Protein AF-A0A6L8A4B1-F1 (afdb_monomer)

Secondary structure (DSSP, 8-state):
----S--------TTT-TTT---HHHHHHTT-S----------PPPPP-

Solvent-accessible surface area (backbone atoms only — not comparable to full-atom values): 3674 Å² total; per-residue (Å²): 133,91,81,74,92,78,87,84,80,89,86,76,51,42,65,83,38,70,93,83,34,54,34,70,68,52,34,54,78,69,68,48,93,75,79,73,79,81,83,88,85,84,82,83,81,78,79,83,127

Radius of gyration: 16.73 Å; Cα contacts (8 Å, |Δi|>4): 23; chains: 1; bounding box: 33×34×39 Å

Foldseek 3Di:
DPPDPDDDD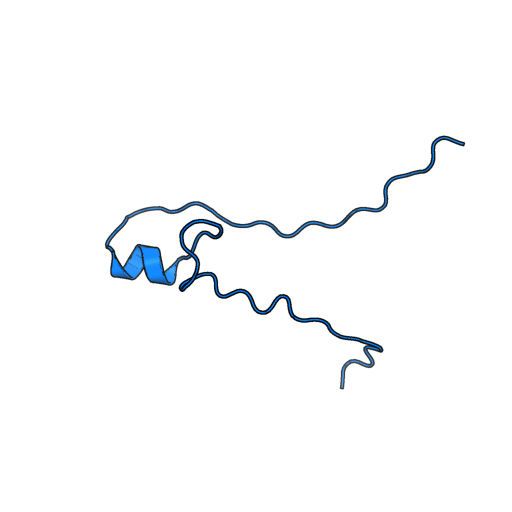PPDDQQVDVPPHKDPVNCVVVVHPDIDHDDDDDDDDDDPD

Mean predicted aligned error: 4.54 Å

pLDDT: mean 94.33, std 8.08, range [59.03, 98.44]

Structure (mmCIF, N/CA/C/O backbone):
data_AF-A0A6L8A4B1-F1
#
_entry.id   AF-A0A6L8A4B1-F1
#
loop_
_atom_site.group_PDB
_atom_site.id
_atom_site.type_symbol
_atom_site.label_atom_id
_atom_site.label_alt_id
_atom_site.label_comp_id
_atom_site.label_asym_id
_atom_site.label_entity_id
_atom_site.label_seq_id
_atom_site.pdbx_PDB_ins_code
_atom_site.Cartn_x
_atom_site.Cartn_y
_atom_site.Cartn_z
_atom_site.occupancy
_atom_site.B_iso_or_equiv
_atom_site.auth_seq_id
_atom_site.auth_comp_id
_atom_sit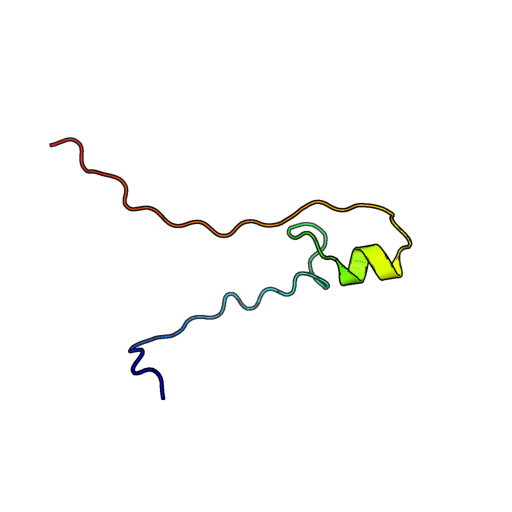e.auth_asym_id
_atom_site.auth_atom_id
_atom_site.pdbx_PDB_model_num
ATOM 1 N N . ALA A 1 1 ? 0.157 -11.764 22.555 1.00 76.94 1 ALA A N 1
ATOM 2 C CA . ALA A 1 1 ? -0.933 -11.292 21.671 1.00 76.94 1 ALA A CA 1
ATOM 3 C C . ALA A 1 1 ? -1.170 -9.807 21.936 1.00 76.94 1 ALA A C 1
ATOM 5 O O . ALA A 1 1 ? -0.997 -9.402 23.076 1.00 76.94 1 ALA A O 1
ATOM 6 N N . ALA A 1 2 ? -1.520 -9.006 20.923 1.00 95.44 2 ALA A N 1
ATOM 7 C CA . ALA A 1 2 ? -1.579 -7.540 21.041 1.00 95.44 2 ALA A CA 1
ATOM 8 C C . ALA A 1 2 ? -2.869 -6.973 21.683 1.00 95.44 2 ALA A C 1
ATOM 10 O O . ALA A 1 2 ? -2.954 -5.768 21.877 1.00 95.44 2 ALA A O 1
ATOM 11 N N . GLY A 1 3 ? -3.869 -7.803 22.013 1.00 97.38 3 GLY A N 1
ATOM 12 C CA . GLY A 1 3 ? -5.096 -7.355 22.699 1.00 97.38 3 GLY A CA 1
ATOM 13 C C . GLY A 1 3 ? -6.110 -6.600 21.825 1.00 97.38 3 GLY A C 1
ATOM 14 O O . GLY A 1 3 ? -6.956 -5.890 22.354 1.00 97.38 3 GLY A O 1
ATOM 15 N N . LEU A 1 4 ? -6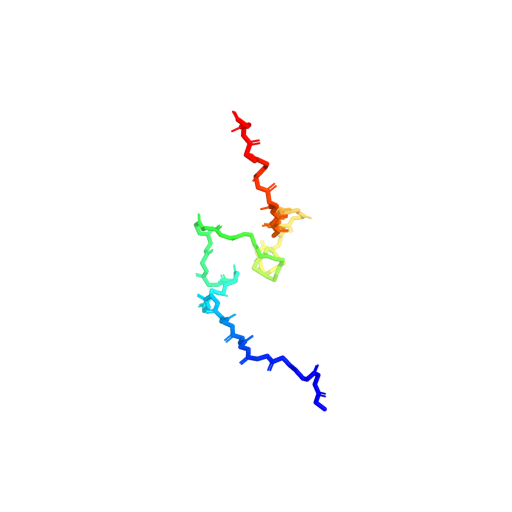.031 -6.732 20.498 1.00 96.12 4 LEU A N 1
ATOM 16 C CA . LEU A 1 4 ? -6.969 -6.096 19.565 1.00 96.12 4 LEU A CA 1
ATOM 17 C C . LEU A 1 4 ? -8.346 -6.782 19.599 1.00 96.12 4 LEU A C 1
ATOM 19 O O . LEU A 1 4 ? -8.417 -8.009 19.594 1.00 96.12 4 LEU A O 1
ATOM 23 N N . ALA A 1 5 ? -9.427 -5.993 19.584 1.00 97.75 5 ALA A N 1
ATOM 24 C CA . ALA A 1 5 ? -10.804 -6.502 19.627 1.00 97.75 5 ALA A CA 1
ATOM 25 C C . ALA A 1 5 ? -11.318 -7.010 18.267 1.00 97.75 5 ALA A C 1
ATOM 27 O O . ALA A 1 5 ? -12.078 -7.972 18.217 1.00 97.75 5 ALA A O 1
ATOM 28 N N . ALA A 1 6 ? -10.912 -6.370 17.168 1.00 97.06 6 ALA A N 1
ATOM 29 C CA . ALA A 1 6 ? -11.289 -6.758 15.814 1.00 97.06 6 ALA A CA 1
ATOM 30 C C . ALA A 1 6 ? -10.185 -6.387 14.820 1.00 97.06 6 ALA A C 1
ATOM 32 O O . ALA A 1 6 ? -9.446 -5.422 15.025 1.00 97.06 6 ALA A O 1
ATOM 33 N N . VAL A 1 7 ? -10.097 -7.155 13.738 1.00 96.75 7 VAL A N 1
ATOM 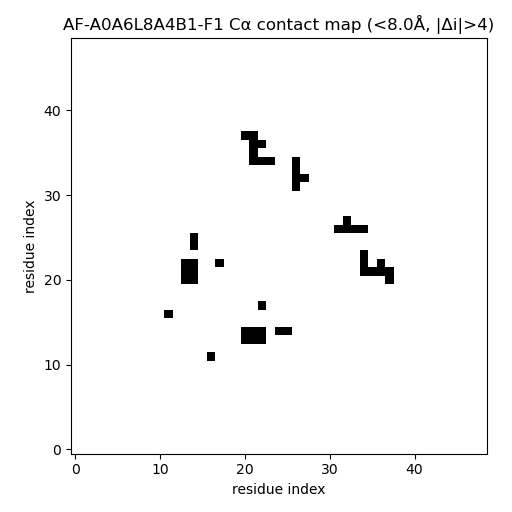34 C CA . VAL A 1 7 ? -9.186 -6.926 12.614 1.00 96.75 7 VAL A CA 1
ATOM 35 C C . VAL A 1 7 ? -9.964 -7.194 11.334 1.00 96.75 7 VAL A C 1
ATOM 37 O O . VAL A 1 7 ? -10.702 -8.175 11.258 1.00 96.75 7 VAL A O 1
ATOM 40 N N . TYR A 1 8 ? -9.785 -6.332 10.338 1.00 97.19 8 TYR A N 1
ATOM 41 C CA . TYR A 1 8 ? -10.406 -6.470 9.026 1.00 97.19 8 TYR A CA 1
ATOM 42 C C . TYR A 1 8 ? -9.332 -6.420 7.947 1.00 97.19 8 TYR A C 1
ATOM 44 O O . TYR A 1 8 ? -8.412 -5.605 8.021 1.00 97.19 8 TYR A O 1
ATOM 52 N N . ASP A 1 9 ? -9.474 -7.287 6.951 1.00 96.81 9 ASP A N 1
ATOM 53 C CA . ASP A 1 9 ? -8.634 -7.321 5.761 1.00 96.81 9 ASP A CA 1
ATOM 54 C C . ASP A 1 9 ? -9.443 -6.822 4.560 1.00 96.81 9 ASP A C 1
ATOM 56 O O . ASP A 1 9 ? -10.604 -7.187 4.374 1.00 96.81 9 ASP A O 1
ATOM 60 N N . THR A 1 10 ? -8.821 -5.982 3.739 1.00 95.94 10 THR A N 1
ATOM 61 C CA . THR A 1 10 ? -9.401 -5.515 2.475 1.00 95.94 10 THR A CA 1
ATOM 62 C C . THR A 1 10 ? -9.467 -6.616 1.416 1.00 95.94 10 THR A C 1
ATOM 64 O O . THR A 1 10 ? -10.236 -6.491 0.466 1.00 95.94 10 THR A O 1
ATOM 67 N N . GLY A 1 11 ? -8.645 -7.667 1.544 1.00 96.56 11 GLY A N 1
ATOM 68 C CA . GLY A 1 11 ? -8.527 -8.741 0.557 1.00 96.56 11 GLY A CA 1
ATOM 69 C C . GLY A 1 11 ? -7.913 -8.300 -0.779 1.00 96.56 11 GLY A C 1
ATOM 70 O O . GLY A 1 11 ? -8.045 -9.010 -1.774 1.00 96.56 11 GLY A O 1
ATOM 71 N N . LEU A 1 12 ? -7.277 -7.124 -0.834 1.00 97.06 12 LEU A N 1
ATOM 72 C CA . LEU A 1 12 ? -6.681 -6.575 -2.053 1.00 97.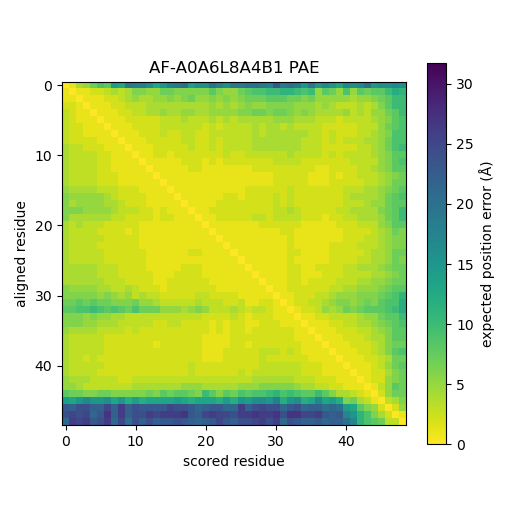06 12 LEU A CA 1
ATOM 73 C C . LEU A 1 12 ? -5.215 -6.997 -2.209 1.00 97.06 12 LEU A C 1
ATOM 75 O O . LEU A 1 12 ? -4.414 -6.867 -1.284 1.00 97.06 12 LEU A O 1
ATOM 79 N N . ASP A 1 13 ? -4.837 -7.404 -3.421 1.00 97.94 13 ASP A N 1
ATOM 80 C CA . ASP A 1 13 ? -3.446 -7.670 -3.795 1.00 97.94 13 ASP A CA 1
ATOM 81 C C . ASP A 1 13 ? -2.943 -6.598 -4.769 1.00 97.94 13 ASP A C 1
ATOM 83 O O . ASP A 1 13 ? -3.374 -6.502 -5.920 1.00 97.94 13 ASP A O 1
ATOM 87 N N . THR A 1 14 ? -1.962 -5.816 -4.313 1.00 98.12 14 THR A N 1
ATOM 88 C CA . THR A 1 14 ? -1.328 -4.771 -5.127 1.00 98.12 14 THR A CA 1
ATOM 89 C C . THR 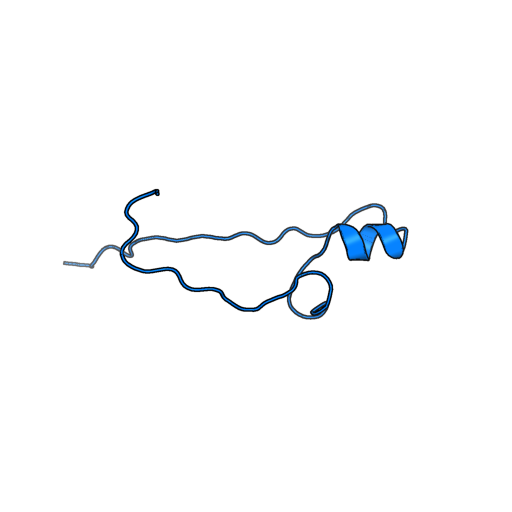A 1 14 ? -0.760 -5.293 -6.446 1.00 98.12 14 THR A C 1
ATOM 91 O O . THR A 1 14 ? -0.751 -4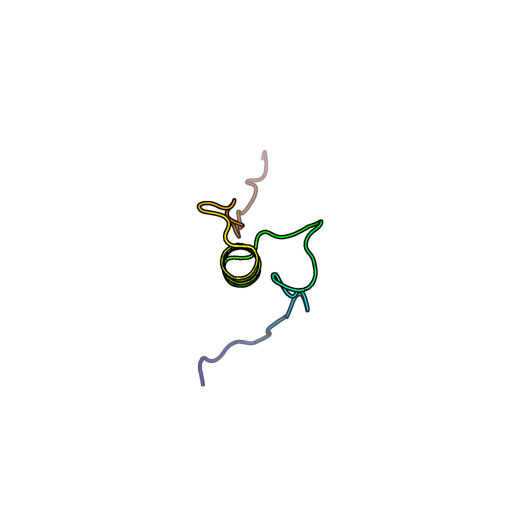.553 -7.427 1.00 98.12 14 THR A O 1
ATOM 94 N N . TYR A 1 15 ? -0.266 -6.534 -6.501 1.00 98.12 15 TYR A N 1
ATOM 95 C CA . TYR A 1 15 ? 0.314 -7.127 -7.705 1.00 98.12 15 TYR A CA 1
ATOM 96 C C . TYR A 1 15 ? -0.762 -7.521 -8.722 1.00 98.12 15 TYR A C 1
ATOM 98 O O . TYR A 1 15 ? -0.595 -7.225 -9.910 1.00 98.12 15 TYR A O 1
ATOM 106 N N . ALA A 1 16 ? -1.842 -8.157 -8.258 1.00 98.06 16 ALA A N 1
ATOM 107 C CA . ALA A 1 16 ? -2.897 -8.722 -9.098 1.00 98.06 16 ALA A CA 1
ATOM 108 C C . ALA A 1 16 ? -3.886 -7.680 -9.650 1.00 98.06 16 ALA A C 1
ATOM 110 O O . ALA A 1 16 ? -4.473 -7.933 -10.698 1.00 98.06 16 ALA A O 1
ATOM 111 N N . ASP A 1 17 ? -4.038 -6.521 -8.997 1.00 97.06 17 ASP A N 1
ATOM 112 C CA . ASP A 1 17 ? -5.001 -5.473 -9.382 1.00 97.06 17 ASP A CA 1
ATOM 113 C C . ASP A 1 17 ? -4.291 -4.208 -9.930 1.00 97.06 17 ASP A C 1
ATOM 115 O O . ASP A 1 17 ? -4.055 -3.239 -9.197 1.00 97.06 17 ASP A O 1
ATOM 119 N N . PRO A 1 18 ? -3.850 -4.210 -11.207 1.00 95.25 18 PRO A N 1
ATOM 120 C CA . PRO A 1 18 ? -3.069 -3.120 -11.787 1.00 95.25 18 PRO A CA 1
ATOM 121 C C . PRO A 1 18 ? -3.862 -1.849 -12.085 1.00 95.25 18 PRO A C 1
ATOM 123 O O . PRO A 1 18 ? -3.237 -0.796 -12.209 1.00 95.25 18 PRO A O 1
ATOM 126 N N . ASP A 1 19 ? -5.187 -1.938 -12.186 1.00 96.25 19 ASP A N 1
ATOM 127 C CA . ASP A 1 19 ? -6.045 -0.804 -12.542 1.00 96.25 19 ASP A CA 1
ATOM 128 C C . ASP A 1 19 ? -6.346 0.088 -11.331 1.00 96.25 19 ASP A C 1
ATOM 130 O O . ASP A 1 19 ? -6.718 1.251 -11.484 1.00 96.25 19 ASP A O 1
ATOM 134 N N . ARG A 1 20 ? -6.162 -0.442 -10.114 1.00 96.31 20 ARG A N 1
ATOM 135 C CA . A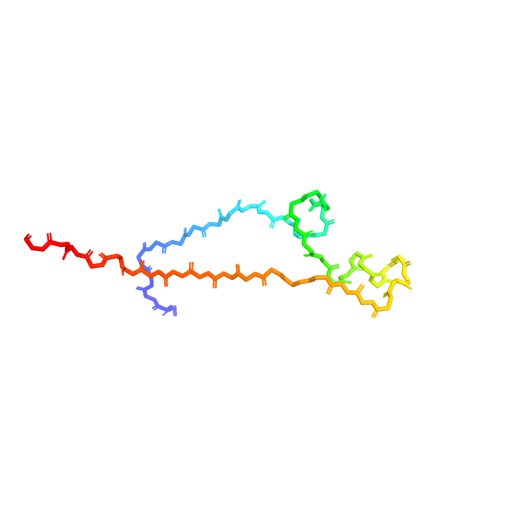RG A 1 20 ? -6.499 0.247 -8.860 1.00 96.31 20 ARG A CA 1
ATOM 136 C C . ARG A 1 20 ? -5.298 0.531 -7.968 1.00 96.31 20 ARG A C 1
ATOM 138 O O . ARG A 1 20 ? -5.360 1.455 -7.161 1.00 96.31 20 ARG A O 1
ATOM 145 N N . LEU A 1 21 ? -4.223 -0.256 -8.070 1.00 98.12 21 LEU A N 1
ATOM 146 C CA . LEU A 1 21 ? -3.113 -0.217 -7.116 1.00 98.12 21 LEU A CA 1
ATOM 147 C C . LEU A 1 21 ? -1.749 -0.197 -7.805 1.00 98.12 21 LEU A C 1
ATOM 149 O O . LEU A 1 21 ? -1.461 -0.980 -8.715 1.00 98.12 21 LEU A O 1
ATOM 153 N N . PHE A 1 22 ? -0.838 0.629 -7.290 1.00 98.38 22 PHE A N 1
ATOM 154 C CA . PHE A 1 22 ? 0.580 0.519 -7.627 1.00 98.38 22 PHE A CA 1
ATOM 155 C C . PHE A 1 22 ? 1.220 -0.700 -6.942 1.00 98.38 22 PHE A C 1
ATOM 157 O O . PHE A 1 22 ? 0.885 -1.024 -5.803 1.00 98.38 22 PHE A O 1
ATOM 164 N N . SER A 1 23 ? 2.175 -1.357 -7.613 1.00 98.44 23 SER A N 1
ATOM 165 C CA . SER A 1 23 ? 2.940 -2.487 -7.062 1.00 98.44 23 SER A CA 1
ATOM 166 C C . SER A 1 23 ? 4.402 -2.440 -7.472 1.00 98.44 23 SER A C 1
ATOM 168 O O . SER A 1 23 ? 4.722 -2.524 -8.659 1.00 98.44 23 SER A O 1
ATOM 170 N N . PHE A 1 24 ? 5.287 -2.393 -6.474 1.00 97.69 24 PHE A N 1
ATOM 171 C CA . PHE A 1 24 ? 6.733 -2.456 -6.679 1.00 97.69 24 PHE A CA 1
ATOM 172 C C . PHE A 1 24 ? 7.145 -3.731 -7.420 1.00 97.69 24 PHE A C 1
ATOM 174 O O . PHE A 1 24 ? 7.841 -3.667 -8.426 1.00 97.69 24 PHE A O 1
ATOM 181 N N . ARG A 1 25 ? 6.667 -4.899 -6.971 1.00 98.00 25 ARG A N 1
ATOM 182 C CA . ARG A 1 25 ? 7.073 -6.190 -7.545 1.00 98.00 25 ARG A CA 1
ATOM 183 C C . ARG A 1 25 ? 6.631 -6.337 -8.999 1.00 98.00 25 ARG A C 1
ATOM 185 O O . ARG A 1 25 ? 7.423 -6.780 -9.827 1.00 98.00 25 ARG A O 1
ATOM 192 N N . ARG A 1 26 ? 5.411 -5.905 -9.334 1.00 97.88 26 ARG A N 1
ATOM 193 C CA . ARG A 1 26 ? 4.944 -5.881 -10.730 1.00 97.88 26 ARG A CA 1
ATOM 194 C C . ARG A 1 26 ? 5.791 -4.936 -11.578 1.00 97.88 26 ARG A C 1
ATOM 196 O O . ARG A 1 26 ? 6.145 -5.288 -12.699 1.00 97.88 26 ARG A O 1
ATOM 203 N N . ASN A 1 27 ? 6.127 -3.763 -11.043 1.00 98.12 27 ASN A N 1
ATOM 204 C CA . ASN A 1 27 ? 6.965 -2.787 -11.731 1.00 98.12 27 ASN A CA 1
ATOM 205 C C . ASN A 1 27 ? 8.363 -3.344 -12.038 1.00 98.12 27 ASN A C 1
ATOM 207 O O . ASN A 1 27 ? 8.819 -3.260 -13.176 1.00 98.12 27 ASN A O 1
ATOM 211 N N . THR A 1 28 ? 8.991 -3.992 -11.052 1.00 97.62 28 THR A N 1
ATOM 212 C CA . THR A 1 28 ? 10.295 -4.654 -11.192 1.00 97.62 28 THR A CA 1
ATOM 213 C C . THR A 1 28 ? 10.255 -5.776 -12.225 1.00 97.62 28 THR A C 1
ATOM 215 O O . THR A 1 28 ? 11.117 -5.824 -13.096 1.00 97.62 28 THR A O 1
ATOM 218 N N . HIS A 1 29 ? 9.234 -6.642 -12.200 1.00 97.81 29 HIS A N 1
ATOM 219 C CA . HIS A 1 29 ? 9.081 -7.705 -13.205 1.00 97.81 29 HIS A CA 1
ATOM 220 C C . HIS A 1 29 ? 8.930 -7.167 -14.635 1.00 97.81 29 HIS A C 1
ATOM 222 O O . HIS A 1 29 ? 9.313 -7.841 -15.584 1.00 97.81 29 HIS A O 1
ATOM 228 N N . ARG A 1 30 ? 8.383 -5.956 -14.797 1.00 96.62 30 ARG A N 1
ATOM 229 C CA . ARG A 1 30 ? 8.246 -5.285 -16.098 1.00 96.62 30 ARG A CA 1
ATOM 230 C C . ARG A 1 30 ? 9.459 -4.423 -16.473 1.00 96.62 30 ARG A C 1
ATOM 232 O O . ARG A 1 30 ? 9.450 -3.806 -17.531 1.00 96.62 30 ARG A O 1
ATOM 239 N N . GLY A 1 31 ? 10.494 -4.362 -15.630 1.00 97.50 31 GLY A N 1
ATOM 240 C CA . GLY A 1 31 ? 11.713 -3.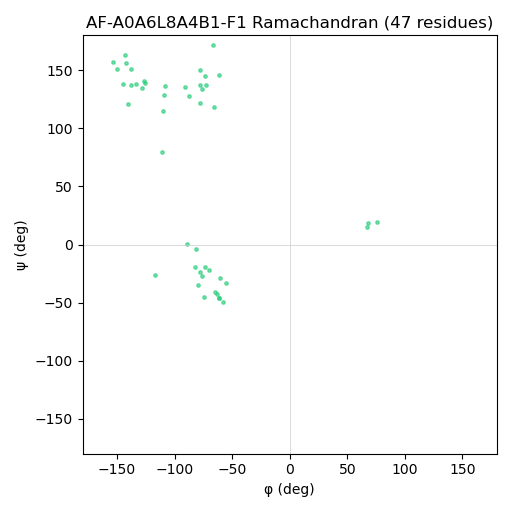589 -15.896 1.00 97.50 31 GLY A CA 1
ATOM 241 C C . GLY A 1 31 ? 11.509 -2.071 -15.891 1.00 97.50 31 GLY A C 1
ATOM 242 O O . GLY A 1 31 ? 12.326 -1.329 -16.432 1.00 97.50 31 GLY A O 1
ATOM 243 N N . HIS A 1 32 ? 10.416 -1.587 -15.303 1.00 96.69 32 HIS A N 1
ATOM 244 C CA . HIS A 1 32 ? 10.149 -0.157 -15.211 1.00 96.69 32 HIS A CA 1
ATOM 245 C C . HIS A 1 32 ? 10.993 0.470 -14.094 1.00 96.69 32 HIS A C 1
ATOM 247 O O . HIS A 1 32 ? 11.119 -0.078 -12.999 1.00 96.69 32 HIS A O 1
ATOM 253 N N . ARG A 1 33 ? 11.563 1.649 -14.362 1.00 93.00 33 ARG A N 1
ATOM 254 C CA . ARG A 1 33 ? 12.501 2.321 -13.446 1.00 93.00 33 ARG A CA 1
ATOM 255 C C . ARG A 1 33 ? 11.822 2.999 -12.252 1.00 93.00 33 ARG A C 1
ATOM 257 O O . ARG A 1 33 ? 12.449 3.148 -11.211 1.00 93.00 33 ARG A O 1
ATOM 264 N N . ASP A 1 34 ? 10.567 3.410 -12.399 1.00 95.62 34 ASP A N 1
ATOM 265 C CA . ASP A 1 34 ? 9.805 4.086 -11.345 1.00 95.62 34 ASP A CA 1
ATOM 266 C C . ASP A 1 34 ? 8.333 3.653 -11.369 1.00 95.62 34 ASP A C 1
ATOM 268 O O . ASP A 1 34 ? 7.879 3.057 -12.348 1.00 95.62 34 ASP A O 1
ATOM 272 N N . TYR A 1 35 ? 7.612 3.911 -10.279 1.00 96.81 35 TYR A N 1
ATOM 273 C CA . TYR A 1 35 ? 6.194 3.604 -10.098 1.00 96.81 35 TYR A CA 1
ATOM 274 C C . TYR A 1 35 ? 5.549 4.562 -9.091 1.00 96.81 35 TYR A C 1
ATOM 276 O O . TYR A 1 35 ? 6.222 5.136 -8.234 1.00 96.81 35 TYR A O 1
ATOM 284 N N . GLY A 1 36 ? 4.227 4.721 -9.175 1.00 97.12 36 GLY A N 1
ATOM 285 C CA . GLY A 1 36 ? 3.457 5.460 -8.172 1.00 97.12 36 GLY A CA 1
ATOM 286 C C . GLY A 1 36 ? 3.438 4.763 -6.807 1.00 97.12 36 GLY A C 1
ATOM 287 O O . GLY A 1 36 ? 3.899 3.634 -6.655 1.00 97.12 36 GLY A O 1
ATOM 288 N N . ARG A 1 37 ? 2.908 5.438 -5.783 1.00 97.81 37 ARG A N 1
ATOM 289 C CA . ARG A 1 37 ? 2.832 4.908 -4.414 1.00 97.81 37 ARG A CA 1
ATOM 290 C C . ARG A 1 37 ? 1.410 5.034 -3.900 1.00 97.81 37 ARG A C 1
ATOM 292 O O . ARG A 1 37 ? 0.786 6.076 -4.073 1.00 97.81 37 ARG A O 1
ATOM 299 N N . ASN A 1 38 ? 0.918 3.970 -3.276 1.00 98.12 38 ASN A N 1
ATOM 300 C CA . ASN A 1 38 ? -0.352 4.013 -2.561 1.00 98.12 38 ASN A CA 1
ATOM 301 C C . ASN A 1 38 ? -0.131 4.697 -1.205 1.00 98.12 38 ASN A C 1
ATOM 303 O O . ASN A 1 38 ? 0.951 4.587 -0.624 1.00 98.12 38 ASN A O 1
ATOM 307 N N . VAL A 1 39 ? -1.160 5.364 -0.689 1.00 98.00 39 VAL A N 1
ATOM 308 C CA . VAL A 1 39 ? -1.170 5.929 0.663 1.00 98.00 39 VAL A CA 1
ATOM 309 C C . VAL A 1 39 ? -2.408 5.433 1.400 1.00 98.00 39 VAL A C 1
ATOM 311 O O . VAL A 1 39 ? -3.486 5.350 0.814 1.00 98.00 39 VAL A O 1
ATOM 314 N N . SER A 1 40 ? -2.248 5.120 2.681 1.00 97.12 40 SER A N 1
ATOM 315 C CA . SER A 1 40 ? -3.359 4.841 3.590 1.00 97.12 40 SER A CA 1
ATOM 316 C C . SER A 1 40 ? -3.469 6.002 4.565 1.00 97.12 40 SER A C 1
ATOM 318 O O . SER A 1 40 ? -2.471 6.392 5.170 1.00 97.12 40 SER A O 1
ATOM 320 N N . ALA A 1 41 ? -4.665 6.561 4.710 1.00 96.56 41 ALA A N 1
ATOM 321 C CA . ALA A 1 41 ? -4.915 7.706 5.573 1.00 96.56 41 ALA A CA 1
ATOM 322 C C . ALA A 1 41 ? -6.223 7.522 6.342 1.00 96.56 41 ALA A C 1
ATOM 324 O O . ALA A 1 41 ? -7.152 6.870 5.867 1.00 96.56 41 ALA A O 1
ATOM 325 N N . ILE A 1 42 ? -6.283 8.116 7.529 1.00 96.62 42 ILE A N 1
ATOM 326 C CA . ILE A 1 42 ? -7.475 8.176 8.368 1.00 96.62 42 ILE A CA 1
ATOM 327 C C . ILE A 1 42 ? -7.482 9.519 9.096 1.00 96.62 42 ILE A C 1
ATOM 329 O O . ILE A 1 42 ? -6.438 9.981 9.559 1.00 96.62 42 ILE A O 1
ATOM 333 N N . CYS A 1 43 ? -8.647 10.154 9.187 1.00 95.69 43 CYS A N 1
ATOM 334 C CA . CYS A 1 43 ? -8.847 11.336 10.014 1.00 95.69 43 CYS A CA 1
ATOM 335 C C . CYS A 1 43 ? -10.234 11.303 10.655 1.00 95.69 43 CYS A C 1
ATOM 337 O O . CYS A 1 43 ? -11.153 10.658 10.151 1.00 95.69 43 CYS A O 1
ATOM 339 N N . LEU A 1 44 ? -10.372 12.017 11.768 1.00 94.94 44 LEU A N 1
ATOM 340 C CA . LEU A 1 44 ? -11.676 12.415 12.275 1.00 94.94 44 LEU A CA 1
ATOM 341 C C . LEU A 1 44 ? -12.035 13.737 11.601 1.00 94.94 44 LEU A C 1
ATOM 343 O O . LEU A 1 44 ? -11.244 14.682 11.624 1.00 94.94 44 LEU A O 1
ATOM 347 N N . THR A 1 45 ? -13.214 13.811 11.003 1.00 89.06 45 THR A N 1
ATOM 348 C CA . THR A 1 45 ? -13.781 15.087 10.571 1.00 89.06 45 THR A CA 1
ATOM 349 C C . THR A 1 45 ? -14.342 15.775 11.811 1.00 89.06 45 THR A C 1
ATOM 351 O O . THR A 1 45 ? -15.166 15.183 12.504 1.00 89.06 45 THR A O 1
ATOM 354 N N . GLY A 1 46 ? -13.878 16.984 12.134 1.00 84.88 46 GLY A N 1
ATOM 355 C CA . GLY A 1 46 ? -14.499 17.765 13.207 1.00 84.88 46 GLY A CA 1
ATOM 356 C C . GLY A 1 46 ? -15.961 18.066 12.869 1.00 84.88 46 GLY A C 1
ATOM 357 O O . GLY A 1 46 ? -16.285 18.256 11.697 1.00 84.88 46 GLY A O 1
ATOM 358 N N . GLU A 1 47 ? -16.839 18.110 13.870 1.00 74.25 47 GLU A N 1
ATOM 359 C CA . GLU A 1 47 ? -18.186 18.648 13.669 1.00 74.25 47 GLU A CA 1
ATOM 360 C C . GLU A 1 47 ? -18.119 20.180 13.623 1.00 74.25 47 GLU A C 1
ATOM 362 O O . GLU A 1 47 ? -17.452 20.810 14.449 1.00 74.25 47 GLU A O 1
ATOM 367 N N . ALA A 1 48 ? -18.800 20.782 12.643 1.00 66.56 48 ALA A N 1
ATOM 368 C CA . ALA A 1 48 ? -19.243 22.161 12.793 1.00 66.56 48 ALA A CA 1
ATOM 369 C C . ALA A 1 48 ? -20.284 22.144 13.919 1.00 66.56 48 ALA A C 1
ATOM 371 O O . ALA A 1 48 ? -21.260 21.402 13.812 1.00 66.56 48 ALA A O 1
ATOM 372 N N . GLY A 1 49 ? -19.998 22.863 15.007 1.00 59.03 49 GLY A N 1
ATOM 373 C CA . GLY A 1 49 ? -20.880 22.942 16.174 1.00 59.03 49 GLY A CA 1
ATOM 374 C C . GLY A 1 49 ? -22.262 23.502 15.871 1.00 59.03 49 GLY A C 1
ATOM 375 O O . GLY A 1 49 ? -22.462 24.071 14.772 1.00 59.03 49 GLY A O 1
#

Sequence (49 aa):
AAGLAAVYDTGLDTYADPDRLFSFRRNTHRGHRDYGRNVSAICLTGEAG